Protein AF-A0A520ZVD6-F1 (afdb_monomer)

Mean predicted aligned error: 14.94 Å

Radius of gyration: 23.19 Å; Cα contacts (8 Å, |Δi|>4): 90; chains: 1; bounding box: 37×44×69 Å

Solvent-accessible surface area (backbone atoms only — not comparable to full-atom values): 8135 Å² total; per-residue (Å²): 108,71,68,58,50,40,48,52,38,40,76,71,70,46,40,88,61,51,39,63,58,53,49,35,40,78,73,65,70,44,61,92,84,64,46,64,87,83,47,53,66,60,61,54,50,51,53,50,50,45,54,50,43,55,51,37,46,73,56,84,43,61,79,45,62,66,43,75,44,60,53,87,99,57,56,47,63,44,83,41,49,41,69,56,50,55,49,47,54,58,41,47,62,47,28,76,74,67,58,81,80,60,60,100,80,68,80,87,82,68,83,73,72,82,86,63,98,53,80,86,51,54,69,68,50,63,61,75,77,70,129

Foldseek 3Di:
DLVVVLVVCVVVVNNVVQDLQVCCCPPVVDDNPDDCVPDVVSVVVLVVVQVVLVVCCVPVVVPPQWRWHADPPGSHTDIDGNVVVVVVVVVVVVCVVPVPVDDPDDDDDDQDDDPDPDPVCPVVSVVVVPD

Secondary structure (DSSP, 8-state):
-HHHHHHHHHHTT-GGG--HHHHHHHHH---TT--TTT--HHHHHHHHHHHHHHHHHTTGGGG-SEEEE--TT----EEEEHHHHHHHHHHHHHHHHH-----SS----PPPP--SS-GGGHHHHHTTS--

Nearest PDB structures (foldseek):
  2f2e-assembly1_A  TM=2.113E-01  e=2.057E+00  Pseudomonas aeruginosa
  5ck3-assembly2_C  TM=2.276E-01  e=6.945E+00  Thermochaetoides thermophila DSM 1495
  1fxk-assembly1_B  TM=2.077E-01  e=8.416E+00  Methanothermobacter thermautotrophicus

pLDDT: mean 78.43, std 16.87, range [42.72, 96.0]

Structure (mmCIF, N/CA/C/O backbone):
data_AF-A0A520ZVD6-F1
#
_entry.id   AF-A0A520ZVD6-F1
#
loop_
_atom_site.group_PDB
_atom_site.id
_atom_site.type_symbol
_atom_site.label_atom_id
_atom_site.label_alt_id
_atom_site.label_comp_id
_atom_site.label_asym_id
_atom_site.label_entity_id
_atom_site.label_seq_id
_atom_site.pdbx_PDB_ins_code
_atom_site.Cartn_x
_atom_site.Cartn_y
_atom_site.Cartn_z
_atom_site.occupancy
_atom_site.B_iso_or_equiv
_atom_site.auth_seq_id
_atom_site.auth_comp_id
_atom_site.auth_asym_id
_atom_site.auth_atom_id
_atom_site.pdbx_PDB_model_num
ATOM 1 N N . MET A 1 1 ? -4.404 9.413 -7.846 1.00 78.25 1 MET A N 1
ATOM 2 C CA . MET A 1 1 ? -4.008 8.596 -9.014 1.00 78.25 1 MET A CA 1
ATOM 3 C C . MET A 1 1 ? -3.663 7.166 -8.599 1.00 78.25 1 MET A C 1
ATOM 5 O O . MET A 1 1 ? -4.447 6.291 -8.927 1.00 78.25 1 MET A O 1
ATOM 9 N N . PHE A 1 2 ? -2.614 6.918 -7.795 1.00 90.19 2 PHE A N 1
ATOM 10 C CA . PHE A 1 2 ? -2.261 5.553 -7.346 1.00 90.19 2 PHE A CA 1
ATOM 11 C C . PHE A 1 2 ? -3.385 4.841 -6.580 1.00 90.19 2 PHE A C 1
ATOM 13 O O . PHE A 1 2 ? -3.788 3.751 -6.969 1.00 90.19 2 PHE A O 1
ATOM 20 N N . LEU A 1 3 ? -3.896 5.452 -5.499 1.00 92.62 3 LEU A N 1
ATOM 21 C CA . LEU A 1 3 ? -4.945 4.849 -4.666 1.00 92.62 3 LEU A CA 1
ATOM 22 C C . LEU A 1 3 ? -6.192 4.509 -5.488 1.00 92.62 3 LEU A C 1
ATOM 24 O O . LEU A 1 3 ? -6.673 3.384 -5.438 1.00 92.62 3 LEU A O 1
ATOM 28 N N . SER A 1 4 ? -6.675 5.472 -6.274 1.00 93.19 4 SER A N 1
ATOM 29 C CA . SER A 1 4 ? -7.831 5.298 -7.154 1.00 93.19 4 SER A CA 1
ATOM 30 C C . SER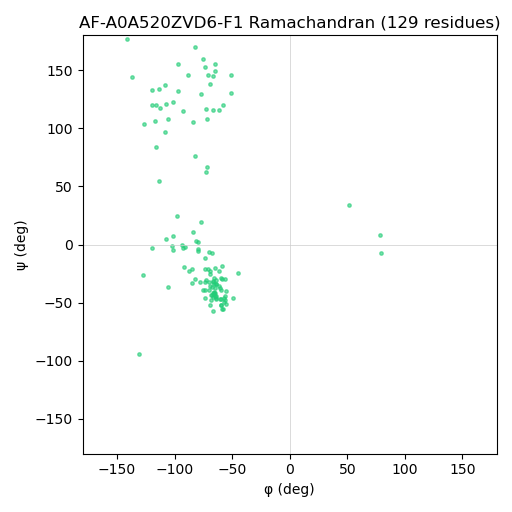 A 1 4 ? -7.628 4.130 -8.119 1.00 93.19 4 SER A C 1
ATOM 32 O O . SER A 1 4 ? -8.483 3.258 -8.190 1.00 93.19 4 SER A O 1
ATOM 34 N N . TYR A 1 5 ? -6.466 4.056 -8.778 1.00 93.12 5 TYR A N 1
ATOM 35 C CA . TYR A 1 5 ? -6.147 2.978 -9.712 1.00 93.12 5 TYR A CA 1
ATOM 36 C C . TYR A 1 5 ? -6.187 1.600 -9.036 1.00 93.12 5 TYR A C 1
ATOM 38 O O . TYR A 1 5 ? -6.896 0.710 -9.498 1.00 93.12 5 TYR A O 1
ATOM 46 N N . VAL A 1 6 ? -5.489 1.416 -7.906 1.00 93.69 6 VAL A N 1
ATOM 47 C CA . VAL A 1 6 ? -5.453 0.096 -7.248 1.00 93.69 6 VAL A CA 1
ATOM 48 C C . VAL A 1 6 ? -6.817 -0.321 -6.696 1.00 93.69 6 VAL A C 1
ATOM 50 O O . VAL A 1 6 ? -7.138 -1.511 -6.686 1.00 93.69 6 VAL A O 1
ATOM 53 N N . VAL A 1 7 ? -7.634 0.640 -6.259 1.00 94.75 7 VAL A N 1
ATOM 54 C CA . VAL A 1 7 ? -9.008 0.394 -5.808 1.00 94.75 7 VAL A CA 1
ATOM 55 C C . VAL A 1 7 ? -9.888 -0.008 -6.986 1.00 94.75 7 VAL A C 1
ATOM 57 O O . VAL A 1 7 ? -10.511 -1.064 -6.930 1.00 94.75 7 VAL A O 1
ATOM 60 N N . GLU A 1 8 ? -9.903 0.769 -8.067 1.00 94.50 8 GLU A N 1
ATOM 61 C CA . GLU A 1 8 ? -10.718 0.483 -9.251 1.00 94.50 8 GLU A CA 1
ATOM 62 C C . GLU A 1 8 ? -10.373 -0.867 -9.878 1.00 94.50 8 GLU A C 1
ATOM 64 O O . GLU A 1 8 ? -11.268 -1.667 -10.144 1.00 94.50 8 GLU A O 1
ATOM 69 N N . GLU A 1 9 ? -9.088 -1.167 -10.064 1.00 93.94 9 GLU A N 1
ATOM 70 C CA . GLU A 1 9 ? -8.654 -2.449 -10.624 1.00 93.94 9 GLU A CA 1
ATOM 71 C C . GLU A 1 9 ? -9.028 -3.627 -9.718 1.00 93.94 9 GLU A C 1
ATOM 73 O O . GLU A 1 9 ? -9.423 -4.692 -10.200 1.00 93.94 9 GLU A O 1
ATOM 78 N N . THR A 1 10 ? -9.006 -3.428 -8.398 1.00 93.44 10 THR A N 1
ATOM 79 C CA . THR A 1 10 ? -9.477 -4.447 -7.452 1.00 93.44 10 THR A CA 1
ATOM 80 C C . THR A 1 10 ? -10.987 -4.644 -7.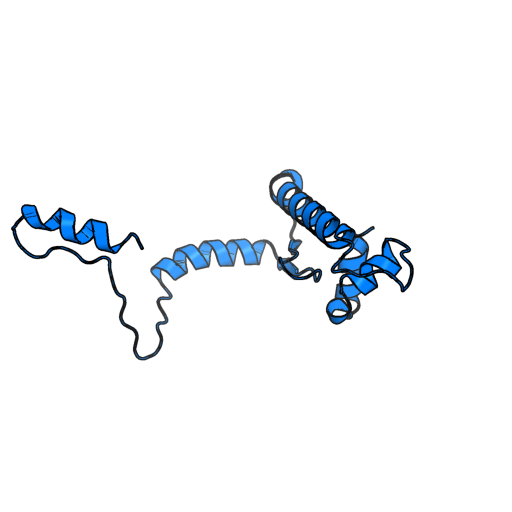536 1.00 93.44 10 THR A C 1
ATOM 82 O O . THR A 1 10 ? -11.442 -5.787 -7.579 1.00 93.44 10 THR A O 1
ATOM 85 N N . LEU A 1 11 ? -11.763 -3.561 -7.617 1.00 92.62 11 LEU A N 1
ATOM 86 C CA . LEU A 1 11 ? -13.223 -3.613 -7.760 1.00 92.62 11 LEU A CA 1
ATOM 87 C C . LEU A 1 11 ? -13.658 -4.220 -9.101 1.00 92.62 11 LEU A C 1
ATOM 89 O O . LEU A 1 11 ? -14.701 -4.863 -9.178 1.00 92.62 11 LEU A O 1
ATOM 93 N N . ARG A 1 12 ? -12.838 -4.084 -10.147 1.00 94.31 12 ARG A N 1
ATOM 94 C CA . ARG A 1 12 ? -13.033 -4.733 -11.454 1.00 94.31 12 ARG A CA 1
ATOM 95 C C . ARG A 1 12 ? -12.596 -6.203 -11.486 1.00 94.31 12 ARG A C 1
ATOM 97 O O . ARG A 1 12 ? -12.653 -6.826 -12.542 1.00 94.31 12 ARG A O 1
ATOM 104 N N . GLY A 1 13 ? -12.143 -6.759 -10.360 1.00 91.81 13 GLY A N 1
ATOM 105 C CA . GLY A 1 13 ? -11.715 -8.155 -10.251 1.00 91.81 13 GLY A CA 1
ATOM 106 C C . GLY A 1 13 ? -10.316 -8.443 -10.807 1.00 91.81 13 GLY A C 1
ATOM 107 O O . GLY A 1 13 ? -9.913 -9.602 -10.847 1.00 91.81 13 GLY A O 1
ATOM 108 N N . ARG A 1 14 ? -9.544 -7.417 -11.183 1.00 91.38 14 ARG A N 1
ATOM 109 C CA . ARG A 1 14 ? -8.182 -7.539 -11.741 1.00 91.38 14 ARG A CA 1
ATOM 110 C C . ARG A 1 14 ? -7.087 -7.327 -10.700 1.00 91.38 14 ARG A C 1
ATOM 112 O O . ARG A 1 14 ? -5.945 -7.005 -11.004 1.00 91.38 14 ARG A O 1
ATOM 119 N N . ALA A 1 15 ? -7.410 -7.570 -9.434 1.00 86.88 15 ALA A N 1
ATOM 120 C CA . ALA A 1 15 ? -6.478 -7.381 -8.327 1.00 86.88 15 ALA A CA 1
ATOM 121 C C . ALA A 1 15 ? -5.221 -8.272 -8.419 1.00 86.88 15 ALA A C 1
ATOM 123 O O . ALA A 1 15 ? -4.200 -7.960 -7.811 1.00 86.88 15 ALA A O 1
ATOM 124 N N . ALA A 1 16 ? -5.297 -9.387 -9.156 1.00 85.81 16 ALA A N 1
ATOM 125 C CA . ALA A 1 16 ? -4.165 -10.277 -9.424 1.00 85.81 16 ALA A CA 1
ATOM 126 C C . ALA A 1 16 ? -3.103 -9.640 -10.344 1.00 85.81 16 ALA A C 1
ATOM 128 O O . ALA A 1 16 ? -1.930 -10.018 -10.280 1.00 85.81 16 ALA A O 1
ATOM 129 N N . ASP A 1 17 ? -3.497 -8.646 -11.144 1.00 84.75 17 ASP A N 1
ATOM 130 C CA . ASP A 1 17 ? -2.631 -7.960 -12.107 1.00 84.75 17 ASP A CA 1
ATOM 131 C C . ASP A 1 17 ? -1.946 -6.723 -11.516 1.00 84.75 17 ASP A C 1
ATOM 133 O O . ASP A 1 17 ? -1.106 -6.106 -12.176 1.00 84.75 17 ASP A O 1
ATOM 137 N N . LEU A 1 18 ? -2.236 -6.395 -10.249 1.00 88.75 18 LEU A N 1
ATOM 138 C CA . LEU A 1 18 ? -1.611 -5.310 -9.489 1.00 88.75 18 LEU A CA 1
ATOM 139 C C . LEU A 1 18 ? -0.165 -5.646 -9.108 1.00 88.75 18 LEU A C 1
ATOM 141 O O . LEU A 1 18 ? 0.190 -5.820 -7.939 1.00 88.75 18 LEU A O 1
ATOM 145 N N . LYS A 1 19 ? 0.684 -5.733 -10.127 1.00 90.31 19 LYS A N 1
ATOM 146 C CA . LYS A 1 19 ? 2.133 -5.877 -10.035 1.00 90.31 19 LYS A CA 1
ATOM 147 C C . LYS A 1 19 ? 2.782 -4.507 -10.188 1.00 90.31 19 LYS A C 1
ATOM 149 O O . LYS A 1 19 ? 2.232 -3.613 -10.825 1.00 90.31 19 LYS A O 1
ATOM 154 N N . ALA A 1 20 ? 3.991 -4.362 -9.647 1.00 88.94 20 ALA A N 1
ATOM 155 C CA . ALA A 1 20 ? 4.733 -3.105 -9.730 1.00 88.94 20 ALA A CA 1
ATOM 156 C C . ALA A 1 20 ? 4.904 -2.622 -11.179 1.00 88.94 20 ALA A C 1
ATOM 158 O O . ALA A 1 20 ? 4.759 -1.437 -11.449 1.00 88.94 20 ALA A O 1
ATOM 159 N N . TYR A 1 21 ? 5.164 -3.562 -12.090 1.00 90.19 21 TYR A N 1
ATOM 160 C CA . TYR A 1 21 ? 5.301 -3.318 -13.522 1.00 90.19 21 TYR A CA 1
ATOM 161 C C . TYR A 1 21 ? 4.040 -2.695 -14.138 1.00 90.19 21 TYR A C 1
ATOM 163 O O . TYR A 1 21 ? 4.105 -1.592 -14.669 1.00 90.19 21 TYR A O 1
ATOM 171 N N . THR A 1 22 ? 2.883 -3.346 -13.978 1.00 90.31 22 THR A N 1
ATOM 172 C CA . THR A 1 22 ? 1.594 -2.869 -14.507 1.00 90.31 22 THR A CA 1
ATOM 173 C C . THR A 1 22 ? 1.263 -1.468 -14.001 1.00 90.31 22 THR A C 1
ATOM 175 O O . THR A 1 22 ? 0.909 -0.584 -14.770 1.00 90.31 22 THR A O 1
ATOM 178 N N . ILE A 1 23 ? 1.462 -1.230 -12.701 1.00 90.81 23 ILE A N 1
ATOM 179 C CA . ILE A 1 23 ? 1.190 0.074 -12.088 1.00 90.81 23 ILE A CA 1
ATOM 180 C C . ILE A 1 23 ? 2.135 1.152 -12.649 1.00 90.81 23 ILE A C 1
ATOM 182 O O . ILE A 1 23 ? 1.723 2.296 -12.833 1.00 90.81 23 ILE A O 1
ATOM 186 N N . ALA A 1 24 ? 3.401 0.821 -12.919 1.00 90.06 24 ALA A N 1
ATOM 187 C CA . ALA A 1 24 ? 4.366 1.774 -13.468 1.00 90.06 24 ALA A CA 1
ATOM 188 C C . ALA A 1 24 ? 4.000 2.237 -14.885 1.00 90.06 24 ALA A C 1
ATOM 190 O O . ALA A 1 24 ? 4.108 3.430 -15.175 1.00 90.06 24 ALA A O 1
ATOM 191 N N . LEU A 1 25 ? 3.539 1.318 -15.730 1.00 90.12 25 LEU A N 1
ATOM 192 C CA . LEU A 1 25 ? 3.044 1.620 -17.073 1.00 90.12 25 LEU A CA 1
ATOM 193 C C . LEU A 1 25 ? 1.758 2.448 -17.005 1.00 90.12 25 LEU A C 1
ATOM 195 O O . LEU A 1 25 ? 1.723 3.576 -17.491 1.00 90.12 25 LEU A O 1
ATOM 199 N N . ASP A 1 26 ? 0.739 1.930 -16.321 1.00 88.25 26 ASP A N 1
ATOM 200 C CA . ASP A 1 26 ? -0.615 2.486 -16.380 1.00 88.25 26 ASP A CA 1
ATOM 201 C C . ASP A 1 26 ? -0.768 3.807 -15.613 1.00 88.25 26 ASP A C 1
ATOM 203 O O . ASP A 1 26 ? -1.574 4.658 -15.988 1.00 88.25 26 ASP A O 1
ATOM 207 N N . VAL A 1 27 ? -0.020 3.993 -14.517 1.00 88.75 27 VAL A N 1
ATOM 208 C CA . VAL A 1 27 ? -0.165 5.167 -13.633 1.00 88.75 27 VAL A CA 1
ATOM 209 C C . VAL A 1 27 ? 0.970 6.171 -13.805 1.00 88.75 27 VAL A C 1
ATOM 211 O O . VAL A 1 27 ? 0.738 7.375 -13.712 1.00 88.75 27 VAL A O 1
ATOM 214 N N . TYR A 1 28 ? 2.196 5.700 -14.036 1.00 85.81 28 TYR A N 1
ATOM 215 C CA . TYR A 1 28 ? 3.389 6.555 -14.093 1.00 85.81 28 TYR A CA 1
ATOM 216 C C . TYR A 1 28 ? 3.942 6.736 -15.506 1.00 85.81 28 TYR A C 1
ATOM 218 O O . TYR A 1 28 ? 4.977 7.388 -15.657 1.00 85.81 28 TYR A O 1
ATOM 226 N N . ASN A 1 29 ? 3.256 6.196 -16.521 1.00 84.56 29 ASN A N 1
ATOM 227 C CA . ASN A 1 29 ? 3.617 6.314 -17.931 1.00 84.56 29 ASN A CA 1
ATOM 228 C C . ASN A 1 29 ? 5.082 5.917 -18.196 1.00 84.56 29 ASN A C 1
ATOM 230 O O . ASN A 1 29 ? 5.775 6.540 -19.004 1.00 84.56 29 ASN A O 1
ATOM 234 N N . ARG A 1 30 ? 5.582 4.930 -17.438 1.00 85.12 30 ARG A N 1
ATOM 235 C CA . ARG A 1 30 ? 6.902 4.337 -17.667 1.00 85.12 30 ARG A CA 1
ATOM 236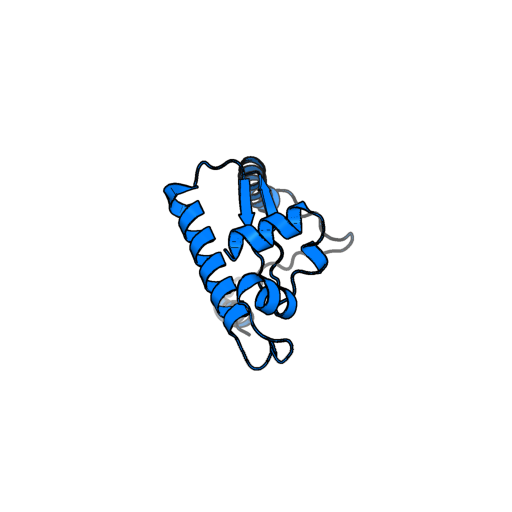 C C . ARG A 1 30 ? 6.845 3.451 -18.901 1.00 85.12 30 ARG A C 1
ATOM 238 O O . ARG A 1 30 ? 5.785 2.937 -19.235 1.00 85.12 30 ARG A O 1
ATOM 245 N N . ASP A 1 31 ? 7.979 3.288 -19.571 1.00 84.62 31 ASP A N 1
ATOM 246 C CA . ASP A 1 31 ? 8.061 2.397 -20.725 1.00 84.62 31 ASP A CA 1
ATOM 247 C C . ASP A 1 31 ? 8.252 0.929 -20.298 1.00 84.62 31 ASP A C 1
ATOM 249 O O . ASP A 1 31 ? 8.501 0.628 -19.127 1.00 84.62 31 ASP A O 1
ATOM 253 N N . GLU A 1 32 ? 8.129 0.013 -21.259 1.00 86.88 32 GLU A N 1
ATOM 254 C CA . GLU A 1 32 ? 8.263 -1.435 -21.061 1.00 86.88 32 GLU A CA 1
ATOM 255 C C . GLU A 1 32 ? 9.629 -1.868 -20.497 1.00 86.88 32 GLU A C 1
ATOM 257 O O . GLU A 1 32 ? 9.730 -2.957 -19.932 1.00 86.88 32 GLU A O 1
ATOM 262 N N . SER A 1 33 ? 10.655 -1.017 -20.593 1.00 87.75 33 SER A N 1
ATOM 263 C CA . SER A 1 33 ? 11.982 -1.182 -19.991 1.00 87.75 33 SER A CA 1
ATOM 264 C C . SER A 1 33 ? 11.995 -1.040 -18.465 1.00 87.75 33 SER A C 1
ATOM 266 O O . SER A 1 33 ? 13.024 -1.287 -17.832 1.00 87.75 33 SER A O 1
ATOM 268 N N . PHE A 1 34 ? 10.868 -0.654 -17.854 1.00 88.94 34 PHE A N 1
ATOM 269 C CA . PHE A 1 34 ? 10.753 -0.534 -16.408 1.00 88.94 34 PHE A CA 1
ATOM 270 C C . PHE A 1 34 ? 11.063 -1.859 -15.705 1.00 88.94 34 PHE A C 1
ATOM 272 O O . PHE A 1 34 ? 10.350 -2.854 -15.846 1.00 88.94 34 PHE A O 1
ATOM 279 N N . ASP A 1 35 ? 12.080 -1.826 -14.848 1.00 86.81 35 ASP A N 1
ATOM 280 C CA . ASP A 1 35 ? 12.414 -2.924 -13.958 1.00 86.81 35 ASP A CA 1
ATOM 281 C C . ASP A 1 35 ? 12.169 -2.529 -12.499 1.00 86.81 35 ASP A C 1
ATOM 283 O O . ASP A 1 35 ? 12.800 -1.641 -11.926 1.00 86.81 35 ASP A O 1
ATOM 287 N N . SER A 1 36 ? 11.248 -3.258 -11.872 1.00 85.31 36 SER A N 1
ATOM 288 C CA . SER A 1 36 ? 10.896 -3.061 -10.470 1.00 85.31 36 SER A CA 1
ATOM 289 C C . SER A 1 36 ? 12.039 -3.363 -9.496 1.00 85.31 36 SER A C 1
ATOM 291 O O . SER A 1 36 ? 11.971 -2.918 -8.352 1.00 85.31 36 SER A O 1
ATOM 293 N N . GLN A 1 37 ? 13.069 -4.123 -9.879 1.00 85.31 37 GLN A N 1
ATOM 294 C CA . GLN A 1 37 ? 14.223 -4.375 -9.011 1.00 85.31 37 GLN A CA 1
ATOM 295 C C . GLN A 1 37 ? 15.106 -3.129 -8.910 1.00 85.31 37 GLN A C 1
ATOM 297 O O . GLN A 1 37 ? 15.452 -2.716 -7.799 1.00 85.31 37 GLN A O 1
ATOM 302 N N . THR A 1 38 ? 15.393 -2.501 -10.048 1.00 86.31 38 THR A N 1
ATOM 303 C CA . THR A 1 38 ? 16.285 -1.340 -10.162 1.00 86.31 38 THR A CA 1
ATOM 304 C C . THR A 1 38 ? 15.604 0.003 -9.897 1.00 86.31 38 THR A C 1
ATOM 306 O O . THR A 1 38 ? 16.238 0.878 -9.306 1.00 86.31 38 THR A O 1
ATOM 309 N N . ASP A 1 39 ? 14.321 0.175 -10.238 1.00 87.62 39 ASP A N 1
ATOM 310 C CA . ASP A 1 39 ? 13.567 1.403 -9.954 1.00 87.62 39 ASP A CA 1
ATOM 311 C C . ASP A 1 39 ? 12.568 1.201 -8.788 1.00 87.62 39 ASP A C 1
ATOM 313 O O . ASP A 1 39 ? 11.530 0.541 -8.929 1.00 87.62 39 ASP A O 1
ATOM 317 N N . PRO A 1 40 ? 12.836 1.782 -7.601 1.00 90.75 40 PRO A N 1
ATOM 318 C CA . PRO A 1 40 ? 11.989 1.615 -6.430 1.00 90.75 40 PRO A CA 1
ATOM 319 C C . PRO A 1 40 ? 10.757 2.531 -6.418 1.00 90.75 40 PRO A C 1
ATOM 321 O O . PRO A 1 40 ? 10.031 2.502 -5.421 1.00 90.75 40 PRO A O 1
ATOM 324 N N . ILE A 1 41 ? 10.494 3.340 -7.455 1.00 90.81 41 ILE A N 1
ATOM 325 C CA . ILE A 1 41 ? 9.439 4.371 -7.450 1.00 90.81 41 ILE A CA 1
ATOM 326 C C . ILE A 1 41 ? 8.088 3.837 -6.960 1.00 90.81 41 ILE A C 1
ATOM 328 O O . ILE A 1 41 ? 7.483 4.412 -6.057 1.00 90.81 41 ILE A O 1
ATOM 332 N N . ILE A 1 42 ? 7.662 2.671 -7.447 1.00 92.00 42 ILE A N 1
ATOM 333 C CA . ILE A 1 42 ? 6.377 2.065 -7.073 1.00 92.00 42 ILE A CA 1
ATOM 334 C C . ILE A 1 42 ? 6.375 1.580 -5.620 1.00 92.00 42 ILE A C 1
ATOM 336 O O . ILE A 1 42 ? 5.365 1.690 -4.923 1.00 92.00 42 ILE A O 1
ATOM 340 N N . ARG A 1 43 ? 7.508 1.067 -5.118 1.00 92.25 43 ARG A N 1
ATOM 341 C CA . ARG A 1 43 ? 7.639 0.689 -3.700 1.00 92.25 43 ARG A CA 1
ATOM 342 C C . ARG A 1 43 ? 7.572 1.914 -2.792 1.00 92.25 43 ARG A C 1
ATOM 344 O O . ARG A 1 43 ? 6.904 1.859 -1.759 1.00 92.25 43 ARG A O 1
ATOM 351 N N . VAL A 1 44 ? 8.231 3.006 -3.179 1.00 92.75 44 VAL A N 1
ATOM 352 C CA . VAL A 1 44 ? 8.231 4.270 -2.429 1.00 92.75 44 VAL A CA 1
ATOM 353 C C . VAL A 1 44 ? 6.828 4.866 -2.383 1.00 92.75 44 VAL A C 1
ATOM 355 O O . VAL A 1 44 ? 6.351 5.213 -1.303 1.00 92.75 44 VAL A O 1
ATOM 358 N N . GLU A 1 45 ? 6.139 4.921 -3.521 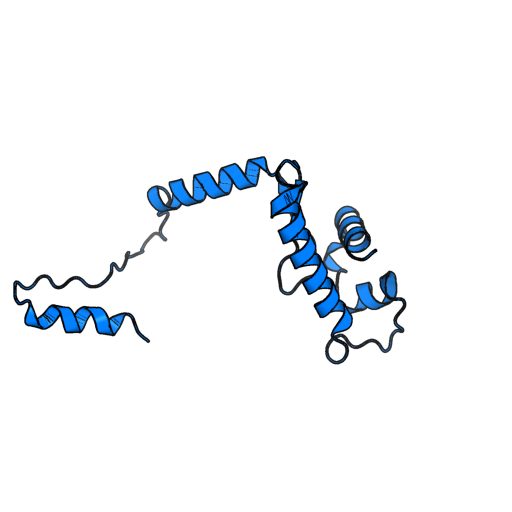1.00 93.62 45 GLU A N 1
ATOM 359 C CA . GLU A 1 45 ? 4.779 5.457 -3.618 1.00 93.62 45 GLU A CA 1
ATOM 360 C C . GLU A 1 45 ? 3.769 4.601 -2.853 1.00 93.62 45 GLU A C 1
ATOM 362 O O . GLU A 1 45 ? 2.984 5.133 -2.069 1.00 93.62 45 GLU A O 1
ATOM 367 N N . ALA A 1 46 ? 3.868 3.272 -2.925 1.00 93.12 46 ALA A N 1
ATOM 368 C CA . ALA A 1 46 ? 3.062 2.400 -2.076 1.00 93.12 46 ALA A CA 1
ATOM 369 C C . ALA A 1 46 ? 3.355 2.609 -0.578 1.00 93.12 46 ALA A C 1
ATOM 371 O O . ALA A 1 46 ? 2.455 2.529 0.255 1.00 93.12 46 ALA A O 1
ATOM 372 N N . GLY A 1 47 ? 4.608 2.879 -0.199 1.00 95.00 47 GLY A N 1
ATOM 373 C CA . GLY A 1 47 ? 4.975 3.212 1.181 1.00 95.00 47 GLY A CA 1
ATOM 374 C C . GLY A 1 47 ? 4.425 4.565 1.649 1.00 95.00 47 GLY A C 1
ATOM 375 O O . GLY A 1 47 ? 4.034 4.707 2.807 1.00 95.00 47 GLY A O 1
ATOM 376 N N . ARG A 1 48 ? 4.377 5.564 0.762 1.00 95.38 48 ARG A N 1
ATOM 377 C CA . ARG A 1 48 ? 3.731 6.861 1.024 1.00 95.38 48 ARG A CA 1
ATOM 378 C C . ARG A 1 48 ? 2.223 6.699 1.172 1.00 95.38 48 ARG A C 1
ATOM 380 O O . ARG A 1 48 ? 1.667 7.208 2.137 1.00 95.38 48 ARG A O 1
ATOM 387 N N . LEU A 1 49 ? 1.597 5.932 0.280 1.00 95.00 49 LEU A N 1
ATOM 388 C CA . LEU A 1 49 ? 0.165 5.668 0.319 1.00 95.00 49 LEU A CA 1
ATOM 389 C C . LEU A 1 49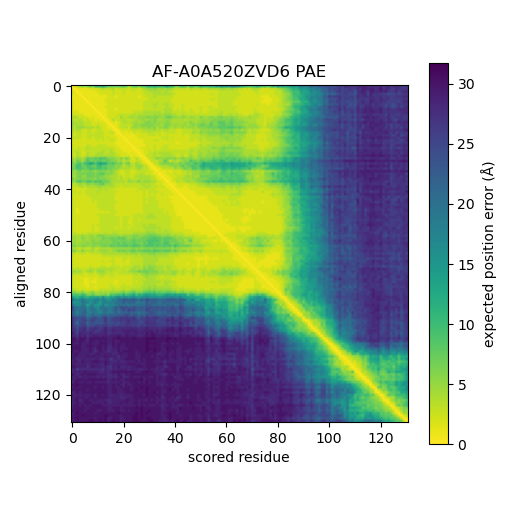 ? -0.257 4.975 1.615 1.00 95.00 49 LEU A C 1
ATOM 391 O O . LEU A 1 49 ? -1.194 5.434 2.254 1.00 95.00 49 LEU A O 1
ATOM 395 N N . ARG A 1 50 ? 0.459 3.923 2.037 1.00 95.50 50 ARG A N 1
ATOM 396 C CA . ARG A 1 50 ? 0.175 3.236 3.310 1.00 95.50 50 ARG A CA 1
ATOM 397 C C . ARG A 1 50 ? 0.190 4.207 4.488 1.00 95.50 50 ARG A C 1
ATOM 399 O O . ARG A 1 50 ? -0.799 4.302 5.193 1.00 95.50 50 ARG A O 1
ATOM 406 N N . ARG A 1 51 ? 1.252 5.010 4.621 1.00 96.00 51 ARG A N 1
ATOM 407 C CA . ARG A 1 51 ? 1.344 6.022 5.688 1.00 96.00 51 ARG A CA 1
ATOM 408 C C . ARG A 1 51 ? 0.231 7.068 5.614 1.00 96.00 51 ARG A C 1
ATOM 410 O O . ARG A 1 51 ? -0.244 7.512 6.651 1.00 96.00 51 ARG A O 1
ATOM 417 N N . GLY A 1 52 ? -0.164 7.468 4.406 1.00 95.88 52 GLY A N 1
ATOM 418 C CA . GLY A 1 52 ? -1.282 8.387 4.199 1.00 95.88 52 GLY A CA 1
ATOM 419 C C . GLY A 1 52 ? -2.614 7.797 4.664 1.00 95.88 52 GLY A C 1
ATOM 420 O O . GLY A 1 52 ? -3.356 8.480 5.361 1.00 95.88 52 GLY A O 1
ATOM 421 N N . LEU A 1 53 ? -2.884 6.529 4.335 1.00 95.06 53 LEU A N 1
ATOM 422 C CA . LEU A 1 53 ? -4.073 5.806 4.797 1.00 95.06 53 LEU A CA 1
ATOM 423 C C . LEU A 1 53 ? -4.061 5.629 6.319 1.00 95.06 53 LEU A C 1
ATOM 425 O O . LEU A 1 53 ? -5.054 5.941 6.967 1.00 95.06 53 LEU A O 1
ATOM 429 N N . ASP A 1 54 ? -2.928 5.210 6.889 1.00 93.81 54 ASP A N 1
ATOM 430 C CA . ASP A 1 54 ? -2.770 5.056 8.338 1.00 93.81 54 ASP A CA 1
ATOM 431 C C . ASP A 1 54 ? -3.062 6.383 9.060 1.00 93.81 54 ASP A C 1
ATOM 433 O O . ASP A 1 54 ? -3.826 6.421 10.021 1.00 93.81 54 ASP A O 1
ATOM 437 N N . TYR A 1 55 ? -2.505 7.494 8.566 1.00 95.62 55 TYR A N 1
ATOM 438 C CA . TYR A 1 55 ? -2.742 8.821 9.135 1.00 95.62 55 TYR A CA 1
ATOM 439 C C . TYR A 1 55 ? -4.200 9.274 8.990 1.00 95.62 55 TYR A C 1
ATOM 441 O O . TYR A 1 55 ? -4.785 9.783 9.947 1.00 95.62 55 TYR A O 1
ATOM 449 N N . TYR A 1 56 ? -4.795 9.074 7.813 1.00 95.62 56 TYR A N 1
ATOM 450 C CA . TYR A 1 56 ? -6.180 9.446 7.537 1.00 95.62 56 TYR A CA 1
ATOM 451 C C . TYR A 1 56 ? -7.150 8.732 8.482 1.00 95.62 56 TYR A C 1
ATOM 453 O O . TYR A 1 56 ? -7.925 9.388 9.179 1.00 95.62 56 TYR A O 1
ATOM 461 N N . TYR A 1 57 ? -7.051 7.404 8.591 1.00 94.12 57 TYR A N 1
ATOM 462 C CA . TYR A 1 57 ? -7.918 6.625 9.478 1.00 94.12 57 TYR A CA 1
ATOM 463 C C . TYR A 1 57 ? -7.601 6.846 10.965 1.00 94.12 57 TYR A C 1
ATOM 465 O O . TYR A 1 57 ? -8.475 6.673 11.810 1.00 94.12 57 TYR A O 1
ATOM 473 N N . ALA A 1 58 ? -6.393 7.309 11.305 1.00 90.88 58 ALA A N 1
ATOM 474 C CA . ALA A 1 58 ? -6.047 7.747 12.656 1.00 90.88 58 ALA A CA 1
ATOM 475 C C . ALA A 1 58 ? -6.527 9.168 13.004 1.00 90.88 58 ALA A C 1
ATOM 477 O O . ALA A 1 58 ? -6.365 9.591 14.153 1.00 90.88 58 ALA A O 1
ATOM 478 N N . THR A 1 59 ? -7.099 9.920 12.061 1.00 93.44 59 THR A N 1
ATOM 479 C CA . THR A 1 59 ? -7.513 11.316 12.265 1.00 93.44 59 THR A CA 1
ATOM 480 C C . THR A 1 59 ? -8.939 11.555 11.775 1.00 93.44 59 THR A C 1
ATOM 482 O O . THR A 1 59 ? -9.881 11.329 12.534 1.00 93.44 59 THR A O 1
ATOM 485 N N . GLU A 1 60 ? -9.097 12.011 10.538 1.00 92.38 60 GLU A N 1
ATOM 486 C CA . GLU A 1 60 ? -10.362 12.445 9.942 1.00 92.38 60 GLU A CA 1
ATOM 487 C C . GLU A 1 60 ? -11.280 11.261 9.615 1.00 92.38 60 GLU A C 1
ATOM 489 O O . GLU A 1 60 ? -12.478 11.324 9.874 1.00 92.38 60 GLU A O 1
ATOM 494 N N . GLY A 1 61 ? -10.712 10.156 9.128 1.00 89.69 61 GLY A N 1
ATOM 495 C CA . GLY A 1 61 ? -11.439 8.964 8.681 1.00 89.69 61 GLY A CA 1
ATOM 496 C C . GLY A 1 61 ? -11.804 7.969 9.786 1.00 89.69 61 GLY A C 1
ATOM 497 O O . GLY A 1 61 ? -12.220 6.855 9.484 1.00 89.69 61 GLY A O 1
ATOM 498 N N . LYS A 1 62 ? -11.647 8.311 11.076 1.00 88.88 62 LYS A N 1
ATOM 499 C CA . LYS A 1 62 ? -11.930 7.382 12.199 1.00 88.88 62 LYS A CA 1
ATOM 500 C C . LYS A 1 62 ? -13.355 6.823 12.200 1.00 88.88 62 LYS A C 1
ATOM 502 O O . LYS A 1 62 ? -13.596 5.759 12.766 1.00 88.88 62 LYS A O 1
ATOM 507 N N . GLY A 1 63 ? -14.298 7.598 11.670 1.00 88.44 63 GLY A N 1
ATOM 508 C CA . GLY A 1 63 ? -15.716 7.256 11.624 1.00 88.44 63 GLY A CA 1
ATOM 509 C C . GLY A 1 63 ? -16.150 6.556 10.340 1.00 88.44 63 GLY A C 1
ATOM 510 O O . GLY A 1 63 ? -17.320 6.201 10.239 1.00 88.44 63 GLY A O 1
ATOM 511 N N . ASP A 1 64 ? -15.250 6.366 9.375 1.00 91.50 64 ASP A N 1
ATOM 512 C CA . ASP A 1 64 ? -15.618 5.808 8.079 1.00 91.50 64 ASP A CA 1
ATOM 513 C C . ASP A 1 64 ? -15.999 4.328 8.209 1.00 91.50 64 ASP A C 1
ATOM 515 O O . ASP A 1 64 ? -15.354 3.540 8.905 1.00 91.50 64 ASP A O 1
ATOM 519 N N . GLU A 1 65 ? -17.062 3.926 7.513 1.00 92.81 65 GLU A N 1
ATOM 520 C CA . GLU A 1 65 ? -17.550 2.541 7.531 1.00 92.81 65 GLU A CA 1
ATOM 521 C C . GLU A 1 65 ? -16.598 1.571 6.825 1.00 92.81 65 GLU A C 1
ATOM 523 O O . GLU A 1 65 ? -16.581 0.379 7.135 1.00 92.81 65 GLU A O 1
ATOM 528 N N . VAL A 1 66 ? -15.802 2.073 5.877 1.00 92.56 66 VAL A N 1
ATOM 529 C CA . VAL A 1 66 ? -14.901 1.275 5.045 1.00 92.56 66 VAL A CA 1
ATOM 530 C C . VAL A 1 66 ? -13.462 1.724 5.251 1.00 92.56 66 VAL A C 1
ATOM 532 O O . VAL A 1 66 ? -13.082 2.851 4.933 1.00 92.56 66 VAL A O 1
ATOM 535 N N . ILE A 1 67 ? -12.641 0.788 5.710 1.00 93.94 67 ILE A N 1
ATOM 536 C CA . ILE A 1 67 ? -11.204 0.954 5.887 1.00 93.94 67 ILE A CA 1
ATOM 537 C C . ILE A 1 67 ? -10.492 0.279 4.718 1.00 93.94 67 ILE A C 1
ATOM 539 O O . ILE A 1 67 ? -10.651 -0.921 4.475 1.00 93.94 67 ILE A O 1
ATOM 543 N N . ILE A 1 68 ? -9.690 1.055 3.993 1.00 95.31 68 ILE A N 1
ATOM 544 C CA . ILE A 1 68 ? -8.831 0.563 2.918 1.00 95.31 68 ILE A CA 1
ATOM 545 C C . ILE A 1 68 ? -7.457 0.251 3.505 1.00 95.31 68 ILE A C 1
ATOM 547 O O . ILE A 1 68 ? -6.727 1.152 3.916 1.00 95.31 68 ILE A O 1
ATOM 551 N N . HIS A 1 69 ? -7.072 -1.022 3.491 1.00 93.69 69 HIS A N 1
ATOM 552 C CA . HIS A 1 69 ? -5.761 -1.475 3.944 1.00 93.69 69 HIS A CA 1
ATOM 553 C C . HIS A 1 69 ? -4.937 -2.034 2.782 1.00 93.69 69 HIS A C 1
ATOM 555 O O . HIS A 1 69 ? -5.427 -2.848 2.005 1.00 93.69 69 HIS A O 1
ATOM 561 N N . ILE A 1 70 ? -3.666 -1.642 2.663 1.00 93.69 70 ILE A N 1
ATOM 562 C CA . ILE A 1 70 ? -2.762 -2.158 1.623 1.00 93.69 70 ILE A CA 1
ATOM 563 C C . ILE A 1 70 ? -1.598 -2.903 2.293 1.00 93.69 70 ILE A C 1
ATOM 565 O O . ILE A 1 70 ? -0.691 -2.254 2.830 1.00 93.69 70 ILE A O 1
ATOM 569 N N . PRO A 1 71 ? -1.559 -4.247 2.238 1.00 91.44 71 PRO A N 1
ATOM 570 C CA . PRO A 1 71 ? -0.550 -5.038 2.929 1.00 91.44 71 PRO A CA 1
ATOM 571 C C . PRO A 1 71 ? 0.857 -4.783 2.378 1.00 91.44 71 PRO A C 1
ATOM 573 O O . PRO A 1 71 ? 1.055 -4.378 1.225 1.00 91.44 71 PRO A O 1
ATOM 576 N N . LYS A 1 72 ? 1.873 -5.023 3.214 1.00 89.50 72 LYS A N 1
ATOM 577 C CA . LYS A 1 72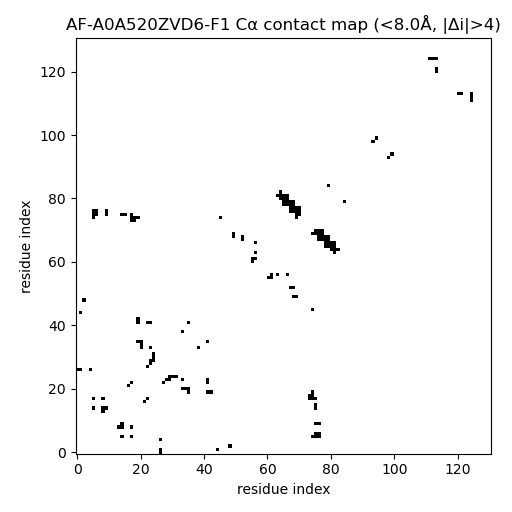 ? 3.276 -5.027 2.774 1.00 89.50 72 LYS A CA 1
ATOM 578 C C . LYS A 1 72 ? 3.508 -6.178 1.788 1.00 89.50 72 LYS A C 1
ATOM 580 O O . LYS A 1 72 ? 2.848 -7.207 1.860 1.00 89.50 72 LYS A O 1
ATOM 585 N N . GLY A 1 73 ? 4.438 -5.991 0.853 1.00 86.94 73 GLY A N 1
ATOM 586 C CA . GLY A 1 73 ? 4.772 -7.000 -0.163 1.00 86.94 73 GLY A CA 1
ATOM 587 C C . GLY A 1 73 ? 3.806 -7.077 -1.351 1.00 86.94 73 GLY A C 1
ATOM 588 O O . GLY A 1 73 ? 4.122 -7.739 -2.333 1.00 86.94 73 GLY A O 1
ATOM 589 N N . GLY A 1 74 ? 2.679 -6.363 -1.313 1.00 89.19 74 GLY A N 1
ATOM 590 C CA . GLY A 1 74 ? 1.729 -6.294 -2.421 1.00 89.19 74 GLY A CA 1
ATOM 591 C C . GLY A 1 74 ? 1.132 -4.904 -2.613 1.00 89.19 74 GLY A C 1
ATOM 592 O O . GLY A 1 74 ? 1.406 -3.976 -1.850 1.00 89.19 74 GLY A O 1
ATOM 593 N N . TYR A 1 75 ? 0.310 -4.776 -3.651 1.00 93.06 75 TYR A N 1
ATOM 594 C CA . TYR A 1 75 ? -0.376 -3.528 -4.010 1.00 93.06 75 TYR A CA 1
ATOM 595 C C . TYR A 1 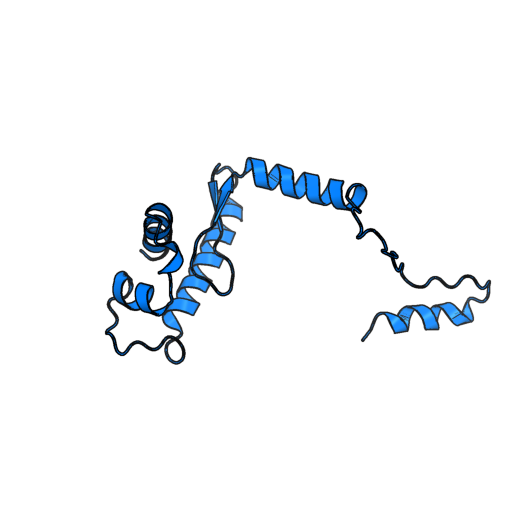75 ? -1.899 -3.654 -3.983 1.00 93.06 75 TYR A C 1
ATOM 597 O O . TYR A 1 75 ? -2.599 -2.669 -4.191 1.00 93.06 75 TYR A O 1
ATOM 605 N N . ARG A 1 76 ? -2.410 -4.860 -3.714 1.00 93.94 76 ARG A N 1
ATOM 606 C CA . ARG A 1 76 ? -3.838 -5.152 -3.652 1.00 93.94 76 ARG A CA 1
ATOM 607 C C . ARG A 1 76 ? -4.459 -4.559 -2.380 1.00 93.94 76 ARG A C 1
ATOM 609 O O . ARG A 1 76 ? -4.100 -5.024 -1.299 1.00 93.94 76 ARG A O 1
ATOM 616 N N . PRO A 1 77 ? -5.393 -3.599 -2.478 1.00 94.75 77 PRO A N 1
ATOM 617 C CA . PRO A 1 77 ? -6.168 -3.154 -1.333 1.00 94.75 77 PRO A CA 1
ATOM 618 C C . PRO A 1 77 ? -7.098 -4.255 -0.810 1.00 94.75 77 PRO A C 1
ATOM 620 O O . PRO A 1 77 ? -7.663 -5.054 -1.562 1.00 94.75 77 PRO A O 1
ATOM 623 N N . LEU A 1 78 ? -7.256 -4.261 0.507 1.00 94.12 78 LEU A N 1
ATOM 624 C CA . LEU A 1 78 ? -8.256 -4.991 1.265 1.00 94.12 78 LEU A CA 1
ATOM 625 C C . LEU A 1 78 ? -9.264 -3.973 1.798 1.00 94.12 78 LEU A C 1
ATOM 627 O O . LEU A 1 78 ? -8.872 -2.911 2.281 1.00 94.12 78 LEU A O 1
ATOM 631 N N . PHE A 1 79 ? -10.547 -4.307 1.713 1.00 94.44 79 PHE A N 1
ATOM 632 C CA . PHE A 1 79 ? -11.633 -3.471 2.212 1.00 94.44 79 PHE A CA 1
ATOM 633 C C . PHE A 1 79 ? -12.193 -4.120 3.470 1.00 94.44 79 PHE A C 1
ATOM 635 O O . PHE A 1 79 ? -12.622 -5.273 3.431 1.00 94.44 79 PHE A O 1
ATOM 642 N N . ILE A 1 80 ? -12.146 -3.396 4.582 1.00 92.81 80 ILE A N 1
ATOM 643 C CA . ILE A 1 80 ? -12.571 -3.885 5.890 1.00 92.81 80 ILE A CA 1
ATOM 644 C C . ILE A 1 80 ? -13.709 -2.998 6.379 1.00 92.81 80 ILE A C 1
ATOM 646 O O . ILE A 1 80 ? -13.607 -1.776 6.319 1.00 92.81 80 ILE A O 1
ATOM 650 N N . GLN A 1 81 ? -14.786 -3.600 6.874 1.00 90.31 81 GLN A N 1
ATOM 651 C CA . GLN A 1 81 ? -15.858 -2.845 7.514 1.00 90.31 81 GLN A CA 1
ATOM 652 C C . GLN A 1 81 ? -15.417 -2.436 8.928 1.00 90.31 81 GLN A C 1
ATOM 654 O O . GLN A 1 81 ? -14.946 -3.284 9.690 1.00 90.31 81 GLN A O 1
ATOM 659 N N . SER A 1 82 ? -15.547 -1.163 9.300 1.00 81.81 82 SER A N 1
ATOM 660 C CA . SER A 1 82 ? -15.022 -0.647 10.575 1.00 81.81 82 SER A CA 1
ATOM 661 C C . SER A 1 82 ? -15.690 -1.274 11.806 1.00 81.81 82 SER A C 1
ATOM 663 O O . SER A 1 82 ? -15.022 -1.527 12.811 1.00 81.81 82 SER A O 1
ATOM 665 N N . ASP A 1 83 ? -16.961 -1.667 11.703 1.00 74.56 83 ASP A N 1
ATOM 666 C CA . ASP A 1 83 ? -17.636 -2.456 12.741 1.00 74.56 83 ASP A CA 1
ATOM 667 C C . ASP A 1 83 ? -17.032 -3.858 12.897 1.00 74.56 83 ASP A C 1
ATOM 669 O O . ASP A 1 83 ? -16.917 -4.366 14.014 1.00 74.56 83 ASP A O 1
ATOM 673 N N . SER A 1 84 ? -16.555 -4.459 11.801 1.00 60.44 84 SER A N 1
ATOM 674 C CA . SER A 1 84 ? -15.842 -5.740 11.845 1.00 60.44 84 SER A CA 1
ATOM 675 C C . SER A 1 84 ? -14.456 -5.605 12.484 1.00 60.44 84 SER A C 1
ATOM 677 O O . SER A 1 84 ? -14.037 -6.522 13.181 1.00 60.44 84 SER A O 1
ATOM 679 N N . GLN A 1 85 ? -13.758 -4.470 12.334 1.00 58.53 85 GLN A N 1
ATOM 680 C CA . GLN A 1 85 ? -12.502 -4.223 13.064 1.00 58.53 85 GLN A CA 1
ATOM 681 C C . GLN A 1 85 ? -12.723 -4.073 14.567 1.00 58.53 85 GLN A C 1
ATOM 683 O O . GLN A 1 85 ? -12.012 -4.713 15.336 1.00 58.53 85 GLN A O 1
ATOM 688 N N . LYS A 1 86 ? -13.754 -3.333 14.994 1.00 58.69 86 LYS A N 1
ATOM 689 C CA . LYS A 1 86 ? -14.123 -3.257 16.418 1.00 58.69 86 LYS A CA 1
ATOM 690 C C . LYS A 1 86 ? -14.483 -4.628 16.976 1.00 58.69 86 LYS A C 1
ATOM 692 O O . LYS A 1 86 ? -14.133 -4.936 18.111 1.00 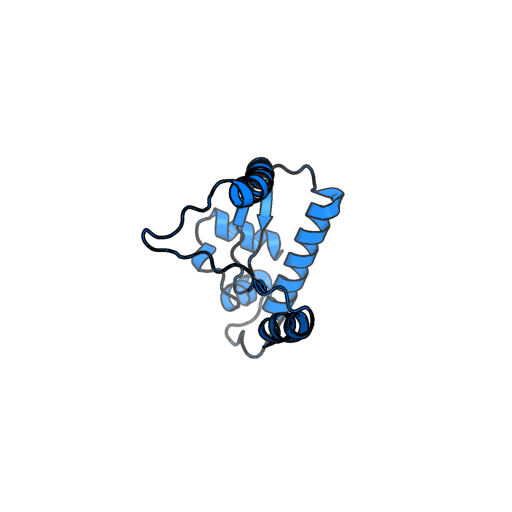58.69 86 LYS A O 1
ATOM 697 N N . LEU A 1 87 ? -15.178 -5.458 16.199 1.00 58.00 87 LEU A N 1
ATOM 698 C CA . LEU A 1 87 ? -15.468 -6.837 16.579 1.00 58.00 87 LEU A CA 1
ATOM 699 C C . LEU A 1 87 ? -14.188 -7.670 16.681 1.00 58.00 87 LEU A C 1
ATOM 701 O O . LEU A 1 87 ? -14.080 -8.408 17.649 1.00 58.00 87 LEU A O 1
ATOM 705 N N . VAL A 1 88 ? -13.218 -7.544 15.767 1.00 59.38 88 VAL A N 1
ATOM 706 C CA . VAL A 1 88 ? -11.933 -8.278 15.797 1.00 59.38 88 VAL A CA 1
ATOM 707 C C . VAL A 1 88 ? -11.010 -7.805 16.919 1.00 59.38 88 VAL A C 1
ATOM 709 O O . VAL A 1 88 ? -10.398 -8.643 17.558 1.00 59.38 88 VAL A O 1
ATOM 712 N N . GLU A 1 89 ? -10.928 -6.514 17.230 1.00 58.50 89 GLU A N 1
ATOM 713 C CA . GLU A 1 89 ? -10.131 -6.013 18.362 1.00 58.50 89 GLU A CA 1
ATOM 714 C C . GLU A 1 89 ? -10.738 -6.453 19.701 1.00 58.50 89 GLU A C 1
ATOM 716 O O . GLU A 1 89 ? -10.056 -7.061 20.526 1.00 58.50 89 GLU A O 1
ATOM 721 N N . ASN A 1 90 ? -12.056 -6.284 19.868 1.00 53.75 90 ASN A N 1
ATOM 722 C CA . ASN A 1 90 ? -12.763 -6.756 21.063 1.00 53.75 90 ASN A CA 1
ATOM 723 C C . ASN A 1 90 ? -12.779 -8.286 21.171 1.00 53.75 90 ASN A C 1
ATOM 725 O O . ASN A 1 90 ? -12.815 -8.831 22.276 1.00 53.75 90 ASN A O 1
ATOM 729 N N . SER A 1 91 ? -12.784 -8.996 20.040 1.00 56.28 91 SER A N 1
ATOM 730 C CA . SER A 1 91 ? -12.692 -10.451 20.029 1.00 56.28 91 SER A CA 1
ATOM 731 C C . SER A 1 91 ? -11.264 -10.951 20.088 1.00 56.28 91 SER A C 1
ATOM 733 O O . SER A 1 91 ? -11.133 -12.054 20.560 1.00 56.28 91 SER A O 1
ATOM 735 N N . ALA A 1 92 ? -10.214 -10.202 19.745 1.00 56.53 92 ALA A N 1
ATOM 736 C CA . ALA A 1 92 ? -8.816 -10.574 19.981 1.00 56.53 92 ALA A CA 1
ATOM 737 C C . ALA A 1 92 ? -8.448 -10.402 21.459 1.00 56.53 92 ALA A C 1
ATOM 739 O O . ALA A 1 92 ? -7.812 -11.285 22.023 1.00 56.53 92 ALA A O 1
ATOM 740 N N . GLU A 1 93 ? -8.933 -9.346 22.121 1.00 53.00 93 GLU A N 1
ATOM 741 C CA . GLU A 1 93 ? -8.837 -9.217 23.581 1.00 53.00 93 GLU A CA 1
ATOM 742 C C . GLU A 1 93 ? -9.669 -10.292 24.297 1.00 53.00 93 GLU A C 1
ATOM 744 O O . GLU A 1 93 ? -9.176 -10.937 25.219 1.00 53.00 93 GLU A O 1
ATOM 749 N N . LYS A 1 94 ? -10.899 -10.583 23.843 1.00 47.50 94 LYS A N 1
ATOM 750 C CA . LYS A 1 94 ? -11.689 -11.696 24.405 1.00 47.50 94 LYS A CA 1
ATOM 751 C C . LYS A 1 94 ? -11.186 -13.085 23.999 1.00 47.50 94 LYS A C 1
ATOM 753 O O . LYS A 1 94 ? -11.329 -14.001 24.795 1.00 47.50 94 LYS A O 1
ATOM 758 N N . ALA A 1 95 ? -10.591 -13.270 22.822 1.00 48.47 95 ALA A N 1
ATOM 759 C CA . ALA A 1 95 ? -10.022 -14.528 22.315 1.00 48.47 95 ALA A CA 1
ATOM 760 C C . ALA A 1 95 ? -8.664 -14.823 22.940 1.00 48.47 95 ALA A C 1
ATOM 762 O O . ALA A 1 95 ? -8.375 -15.986 23.190 1.00 48.47 95 ALA A O 1
ATOM 763 N N . ALA A 1 96 ? -7.867 -13.804 23.265 1.00 53.81 96 ALA A N 1
ATOM 764 C CA . ALA A 1 96 ? -6.690 -13.977 24.109 1.00 53.81 96 ALA A CA 1
ATOM 765 C C . ALA A 1 96 ? -7.076 -14.552 25.485 1.00 53.81 96 ALA A C 1
ATOM 767 O O . ALA A 1 96 ? -6.304 -15.309 26.065 1.00 53.81 96 ALA A O 1
ATOM 768 N N . LEU A 1 97 ? -8.294 -14.264 25.971 1.00 52.44 97 LEU A N 1
ATOM 769 C CA . LEU A 1 97 ? -8.864 -14.895 27.165 1.00 52.44 97 LEU A CA 1
ATOM 770 C C . LEU A 1 97 ? -9.715 -16.160 26.899 1.00 52.44 97 LEU A C 1
ATOM 772 O O . LEU A 1 97 ? -9.921 -16.927 27.835 1.00 52.44 97 LEU A O 1
ATOM 776 N N . SER A 1 98 ? -10.220 -16.400 25.680 1.00 50.47 98 SER A N 1
ATOM 777 C CA . SER A 1 98 ? -11.262 -17.418 25.408 1.00 50.47 98 SER A CA 1
ATOM 778 C C . SER A 1 98 ? -10.956 -18.430 24.293 1.00 50.47 98 SER A C 1
ATOM 780 O O . SER A 1 98 ? -11.506 -19.525 24.340 1.00 50.47 98 SER A O 1
ATOM 782 N N . ASN A 1 99 ? -10.121 -18.117 23.298 1.00 47.59 99 ASN A N 1
ATOM 783 C CA . ASN A 1 99 ? -9.861 -18.958 22.114 1.00 47.59 99 ASN A CA 1
ATOM 784 C C . ASN A 1 99 ? -8.428 -19.487 22.095 1.00 47.59 99 ASN A C 1
ATOM 786 O O . ASN A 1 99 ? -7.693 -19.405 21.112 1.00 47.59 99 ASN A O 1
ATOM 790 N N . ALA A 1 100 ? -8.075 -20.143 23.183 1.00 45.62 100 ALA A N 1
ATOM 791 C CA . ALA A 1 100 ? -7.059 -21.172 23.168 1.00 45.62 100 ALA A CA 1
ATOM 792 C C . ALA A 1 100 ? -7.627 -22.434 22.472 1.00 45.62 100 ALA A C 1
ATOM 794 O O . ALA A 1 100 ? -7.776 -23.490 23.084 1.00 45.62 100 ALA A O 1
ATOM 795 N N . GLU A 1 101 ? -7.996 -22.333 21.187 1.00 52.03 101 GLU A N 1
ATOM 796 C CA . GLU A 1 101 ? -8.312 -23.508 20.367 1.00 52.03 101 GLU A CA 1
ATOM 797 C C . GLU A 1 101 ? -6.996 -24.081 19.846 1.00 52.03 101 GLU A C 1
ATOM 799 O O . GLU A 1 101 ? -6.515 -23.849 18.737 1.00 52.03 101 GLU A O 1
ATOM 804 N N . PHE A 1 102 ? -6.342 -24.751 20.778 1.00 52.78 102 PHE A N 1
ATOM 805 C CA . PHE A 1 102 ? -5.058 -25.376 20.603 1.00 52.78 102 PHE A CA 1
ATOM 806 C C . PHE A 1 102 ? -5.171 -26.614 19.699 1.00 52.78 102 PHE A C 1
ATOM 808 O O . PHE A 1 102 ? -6.172 -27.335 19.771 1.00 52.78 102 PHE A O 1
ATOM 815 N N . PRO A 1 103 ? -4.154 -26.927 18.869 1.00 58.62 103 PRO A N 1
ATOM 816 C CA . PRO A 1 103 ? -4.122 -28.193 18.140 1.00 58.62 103 PRO A CA 1
ATOM 817 C C . PRO A 1 103 ? -4.351 -29.361 19.115 1.00 58.62 103 PRO A C 1
ATOM 819 O O . PRO A 1 103 ? -3.908 -29.287 20.259 1.00 58.62 103 PRO A O 1
ATOM 822 N N . LYS A 1 104 ? -5.031 -30.439 18.673 1.00 55.81 104 LYS A N 1
ATOM 823 C CA . LYS A 1 104 ? -5.479 -31.581 19.518 1.00 55.81 104 LYS A CA 1
ATOM 824 C C . LYS A 1 104 ? -4.429 -32.107 20.510 1.00 55.81 104 LYS A C 1
ATOM 826 O O . LYS A 1 104 ? -4.798 -32.684 21.525 1.00 55.81 104 LYS A O 1
ATOM 831 N N . HIS A 1 105 ? -3.149 -31.901 20.216 1.00 59.62 105 HIS A N 1
ATOM 832 C CA . HIS A 1 105 ? -2.069 -32.005 21.184 1.00 59.62 105 HIS A CA 1
ATOM 833 C C . HIS A 1 105 ? -1.264 -30.708 21.149 1.00 59.62 105 HIS A C 1
ATOM 835 O O . HIS A 1 105 ? -0.480 -30.482 20.229 1.00 59.62 105 HIS A O 1
ATOM 841 N N . SER A 1 106 ? -1.465 -29.851 22.142 1.00 60.75 106 SER A N 1
ATOM 842 C CA . SER A 1 106 ? -0.630 -28.675 22.343 1.00 60.75 106 SER A CA 1
ATOM 843 C C . SER A 1 106 ? -0.320 -28.532 23.824 1.00 60.75 106 SER A C 1
ATOM 845 O O . SER A 1 106 ? -1.169 -28.819 24.670 1.00 60.75 106 SER A O 1
ATOM 847 N N . ILE A 1 107 ? 0.893 -28.081 24.118 1.00 64.12 107 ILE A N 1
ATOM 848 C CA . ILE A 1 107 ? 1.340 -27.767 25.467 1.00 64.12 107 ILE A CA 1
ATOM 849 C C . ILE A 1 107 ? 1.616 -26.271 25.488 1.00 64.12 107 ILE A C 1
ATOM 851 O O . ILE A 1 107 ? 2.458 -25.779 24.738 1.00 64.12 107 ILE A O 1
ATOM 855 N N . ALA A 1 108 ? 0.902 -25.554 26.351 1.00 61.78 108 ALA A N 1
ATOM 856 C CA . ALA A 1 108 ? 1.247 -24.183 26.675 1.00 61.78 108 ALA A CA 1
ATOM 857 C C . ALA A 1 108 ? 2.515 -24.209 27.536 1.00 61.78 108 ALA A C 1
ATOM 859 O O . ALA A 1 108 ? 2.488 -24.640 28.690 1.00 61.78 108 ALA A O 1
ATOM 860 N N . VAL A 1 109 ? 3.636 -23.788 26.955 1.00 67.06 109 VAL A N 1
ATOM 861 C CA . VAL A 1 109 ? 4.883 -23.597 27.696 1.00 67.06 109 VAL A CA 1
ATOM 862 C C . VAL A 1 109 ? 4.826 -22.208 28.315 1.00 67.06 109 VAL A C 1
ATOM 864 O O . VAL A 1 109 ? 4.916 -21.196 27.625 1.00 67.06 109 VAL A O 1
ATOM 867 N N . LEU A 1 110 ? 4.596 -22.170 29.623 1.00 65.62 110 LEU A N 1
ATOM 868 C CA . LEU A 1 110 ? 4.669 -20.945 30.410 1.00 65.62 110 LEU A CA 1
ATOM 869 C C . LEU A 1 110 ? 6.137 -20.555 30.642 1.00 65.62 110 LEU A C 1
ATOM 871 O O . LEU A 1 110 ? 7.007 -21.429 30.581 1.00 65.62 110 LEU A O 1
ATOM 875 N N . PRO A 1 111 ? 6.414 -19.277 30.970 1.00 67.06 111 PRO A N 1
ATOM 876 C CA . PRO A 1 111 ? 7.728 -18.878 31.456 1.00 67.06 111 PRO A CA 1
ATOM 877 C C . PRO A 1 111 ? 8.140 -19.801 32.604 1.00 67.06 111 PRO A C 1
ATOM 879 O O . PRO A 1 111 ? 7.337 -20.062 33.509 1.00 67.06 111 PRO A O 1
ATOM 882 N N . ILE A 1 112 ? 9.359 -20.335 32.536 1.00 62.91 112 ILE A N 1
ATOM 883 C CA . ILE A 1 112 ? 9.865 -21.303 33.510 1.00 62.91 112 ILE A CA 1
ATOM 884 C C . ILE A 1 112 ? 9.884 -20.622 34.880 1.00 62.91 112 ILE A C 1
ATOM 886 O O . ILE A 1 112 ? 10.597 -19.646 35.084 1.00 62.91 112 ILE A O 1
ATOM 890 N N . LYS A 1 113 ? 9.081 -21.128 35.821 1.00 62.41 113 LYS A N 1
ATOM 891 C CA . LYS A 1 113 ? 9.053 -20.637 37.202 1.00 62.41 113 LYS A CA 1
ATOM 892 C C . LYS A 1 113 ? 9.926 -21.519 38.082 1.00 62.41 113 LYS A C 1
ATOM 894 O O . LYS A 1 113 ? 9.797 -22.743 38.054 1.00 62.41 113 LYS A O 1
ATOM 899 N N . ASN A 1 114 ? 10.780 -20.895 38.885 1.00 59.91 114 ASN A N 1
ATOM 900 C CA . ASN A 1 114 ? 11.523 -21.574 39.936 1.00 59.91 114 ASN A CA 1
ATOM 901 C C . ASN A 1 114 ? 10.535 -22.054 41.018 1.00 59.91 114 ASN A C 1
ATOM 903 O O . ASN A 1 114 ? 9.846 -21.250 41.638 1.00 59.91 114 ASN A O 1
ATOM 907 N N . LEU A 1 115 ? 10.415 -23.372 41.192 1.00 67.62 115 LEU A N 1
ATOM 908 C CA . LEU A 1 115 ? 9.576 -23.995 42.228 1.00 67.62 115 LEU A CA 1
ATOM 909 C C . LEU A 1 115 ? 10.402 -24.469 43.435 1.00 67.62 115 LEU A C 1
ATOM 911 O O . LEU A 1 115 ? 9.877 -25.169 44.299 1.00 67.62 115 LEU A O 1
ATOM 915 N N . SER A 1 116 ? 11.695 -24.135 43.482 1.00 63.25 116 SER A N 1
ATOM 916 C CA . SER A 1 116 ? 12.521 -24.347 44.669 1.00 63.25 116 SER A CA 1
ATOM 917 C C . SER A 1 116 ? 12.435 -23.132 45.588 1.00 63.25 116 SER A C 1
ATOM 919 O O . SER A 1 116 ? 12.358 -22.004 45.115 1.00 63.25 116 SER A O 1
ATOM 921 N N . ASP A 1 117 ? 12.491 -23.359 46.898 1.00 58.25 117 ASP A N 1
ATOM 922 C CA . ASP A 1 117 ? 12.503 -22.300 47.925 1.00 58.25 117 ASP A CA 1
ATOM 923 C C . ASP A 1 117 ? 13.889 -21.617 48.039 1.00 58.25 117 ASP A C 1
ATOM 925 O O . ASP A 1 117 ? 14.248 -21.034 49.059 1.00 58.25 117 ASP A O 1
ATOM 929 N N . ASP A 1 118 ? 14.709 -21.754 46.991 1.00 61.66 118 ASP A N 1
ATOM 930 C CA . ASP A 1 118 ? 16.080 -21.264 46.900 1.00 61.66 118 ASP A CA 1
ATOM 931 C C . ASP A 1 118 ? 16.133 -20.078 45.929 1.00 61.66 118 ASP A C 1
ATOM 933 O O . ASP A 1 118 ? 16.202 -20.225 44.702 1.00 61.66 118 AS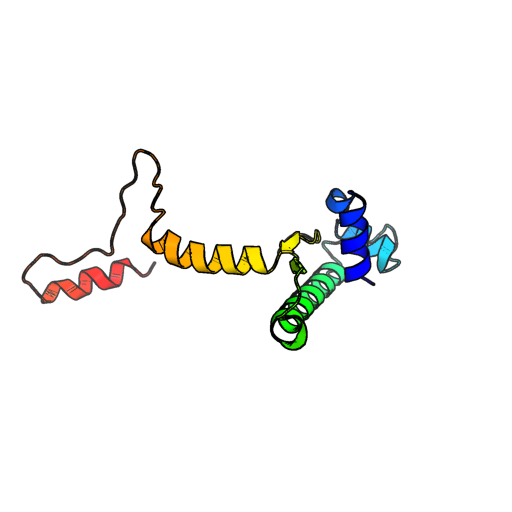P A O 1
ATOM 937 N N . SER A 1 119 ? 16.091 -18.882 46.511 1.00 60.44 119 SER A N 1
ATOM 938 C CA . SER A 1 119 ? 16.087 -17.586 45.826 1.00 60.44 119 SER A CA 1
ATOM 939 C C . SER A 1 119 ? 17.402 -17.263 45.102 1.00 60.44 119 SER A C 1
ATOM 941 O O . SER A 1 119 ? 17.463 -16.310 44.327 1.00 60.44 119 SER A O 1
ATOM 943 N N . ALA A 1 120 ? 18.452 -18.079 45.264 1.00 61.59 120 ALA A N 1
ATOM 944 C CA . ALA A 1 120 ? 19.684 -17.957 44.481 1.00 61.59 120 ALA A CA 1
ATOM 945 C C . ALA A 1 120 ? 19.533 -18.434 43.018 1.00 61.59 120 ALA A C 1
ATOM 947 O O . ALA A 1 120 ? 20.425 -18.199 42.200 1.00 61.59 120 ALA A O 1
ATOM 948 N N . ARG A 1 121 ? 18.424 -19.106 42.669 1.00 55.22 121 ARG A N 1
ATOM 949 C CA . ARG A 1 121 ? 18.175 -19.682 41.332 1.00 55.22 121 ARG A CA 1
ATOM 950 C C . ARG A 1 121 ? 17.224 -18.883 40.444 1.00 55.22 121 ARG A C 1
ATOM 952 O O . ARG A 1 121 ? 17.051 -19.249 39.283 1.00 55.22 121 ARG A O 1
ATOM 959 N N . ASP A 1 122 ? 16.687 -17.769 40.926 1.00 58.38 122 ASP A N 1
ATOM 960 C CA . ASP A 1 122 ? 15.800 -16.914 40.124 1.00 58.38 122 ASP A CA 1
ATOM 961 C C . ASP A 1 122 ? 16.544 -16.304 38.924 1.00 58.38 122 ASP A C 1
ATOM 963 O O . ASP A 1 122 ? 16.018 -16.265 37.811 1.00 58.38 122 ASP A O 1
ATOM 967 N N . TYR A 1 123 ? 17.835 -16.004 39.100 1.00 59.88 123 TYR A N 1
ATOM 968 C CA . TYR A 1 123 ? 18.733 -15.531 38.039 1.00 59.88 123 TYR A CA 1
ATOM 969 C C . TYR A 1 123 ? 18.886 -16.516 36.864 1.00 59.88 123 TYR A C 1
ATOM 971 O O . TYR A 1 123 ? 19.116 -16.098 35.733 1.00 59.88 123 TYR A O 1
ATOM 979 N N . PHE A 1 124 ? 18.742 -17.826 37.104 1.00 55.97 124 PHE A N 1
ATOM 980 C CA . PHE A 1 124 ? 18.814 -18.839 36.042 1.00 55.97 124 PHE A CA 1
ATOM 981 C C . PHE A 1 124 ? 17.568 -18.850 35.146 1.00 55.97 124 PHE A C 1
ATOM 983 O O . PHE A 1 124 ? 17.640 -19.344 34.024 1.00 55.97 124 PHE A O 1
ATOM 990 N N . THR A 1 125 ? 16.434 -18.327 35.621 1.00 54.91 125 THR A N 1
ATOM 991 C CA . THR A 1 125 ? 15.172 -18.319 34.860 1.00 54.91 125 THR A CA 1
ATOM 992 C C . THR A 1 125 ? 15.018 -17.101 33.951 1.00 54.91 125 THR A C 1
ATOM 994 O O . THR A 1 125 ? 14.323 -17.187 32.944 1.00 54.91 125 THR A O 1
ATOM 997 N N . GLU A 1 126 ? 15.713 -16.003 34.252 1.00 55.44 126 GLU A N 1
ATOM 998 C CA . GLU A 1 126 ? 15.636 -14.746 33.496 1.00 55.44 126 GLU A CA 1
ATOM 999 C C . GLU A 1 126 ? 16.540 -14.753 32.243 1.00 55.44 126 GLU A C 1
ATOM 1001 O O . GLU A 1 126 ? 16.187 -14.185 31.212 1.00 55.44 126 GLU A O 1
ATOM 1006 N N . GLY A 1 127 ? 17.653 -15.499 32.274 1.00 56.22 127 GLY A N 1
ATOM 1007 C CA . GLY A 1 127 ? 18.590 -15.623 31.145 1.00 56.22 127 GLY A CA 1
ATOM 1008 C C . GLY A 1 127 ? 18.180 -16.594 30.025 1.00 56.22 127 GLY A C 1
ATOM 1009 O O . GLY A 1 127 ? 18.891 -16.705 29.038 1.00 56.22 127 GLY A O 1
ATOM 1010 N N . LEU A 1 128 ? 17.060 -17.315 30.157 1.00 56.44 128 LEU A N 1
ATOM 1011 C CA . LEU A 1 128 ? 16.547 -18.247 29.132 1.00 56.44 128 LEU A CA 1
ATOM 1012 C C . LEU A 1 128 ? 15.526 -17.603 28.177 1.00 56.44 128 LEU A C 1
ATOM 1014 O O . LEU A 1 128 ? 15.006 -18.270 27.285 1.00 56.44 128 LEU A O 1
ATOM 1018 N N . THR A 1 129 ? 15.229 -16.319 28.376 1.00 52.25 129 THR A N 1
ATOM 1019 C CA . THR A 1 129 ? 14.341 -15.507 27.527 1.00 52.25 129 THR A CA 1
ATOM 1020 C C . THR A 1 129 ? 15.089 -14.578 26.569 1.00 52.25 129 THR A C 1
ATOM 1022 O O . THR A 1 129 ? 14.449 -13.944 25.733 1.00 52.25 129 THR A O 1
ATOM 1025 N N . GLU A 1 130 ? 16.420 -14.522 26.659 1.00 50.88 130 GLU A N 1
ATOM 1026 C CA . GLU A 1 130 ? 17.287 -13.784 25.738 1.00 50.88 130 GLU A CA 1
ATOM 1027 C C . GLU A 1 130 ? 18.217 -14.753 24.987 1.00 50.88 130 GLU A C 1
ATOM 1029 O O . GLU A 1 130 ? 19.346 -14.974 25.404 1.00 50.88 130 GLU A O 1
ATOM 1034 N N . GLU A 1 131 ? 17.713 -15.340 23.895 1.00 42.72 131 GLU A N 1
ATOM 1035 C CA . GLU A 1 131 ? 18.400 -15.537 22.599 1.00 42.72 131 GLU A CA 1
ATOM 1036 C C . GLU A 1 131 ? 17.359 -15.714 21.480 1.00 42.72 131 GLU A C 1
ATOM 1038 O O . GLU A 1 131 ? 16.411 -16.518 21.653 1.00 42.72 131 GLU A O 1
#

Sequence (131 aa):
MFLSYVVEETLRGRAADLKAYTIALDVYNRDESFDSQTDPIIRVEAGRLRRGLDYYYATEGKGDEVIIHIPKGGYRPLFIQSDSQKLVENSAEKAALSNAEFPKHSIAVLPIKNLSDDSARDYFTEGLTEE